Protein AF-E3I8B8-F1 (afdb_monomer)

Sequence (158 aa):
MGKKLNELAGEGSDTHLVQTIRDSASNIWLAGLGAFAKAQEEGGKLFEALVKEGEAVQNRTSKQAQEAISDVKTKATGTWDKLEQVFVDRVARALHSLDVPTKNDIDALSKRVHELTKVAEKLSAKLDEEAESSGKTKTVAEDAEKSATKKASTRAHS

Structure (mmCIF, N/CA/C/O backbone):
data_AF-E3I8B8-F1
#
_entry.id   AF-E3I8B8-F1
#
loop_
_atom_site.group_PDB
_atom_site.id
_atom_site.type_symbol
_atom_site.label_atom_id
_atom_site.label_alt_id
_atom_site.label_comp_id
_atom_site.label_asym_id
_atom_site.label_entity_id
_atom_site.label_seq_id
_atom_site.pdbx_PDB_ins_code
_atom_site.Cartn_x
_atom_site.Cartn_y
_atom_site.Cartn_z
_atom_site.occupancy
_atom_site.B_iso_or_equiv
_atom_site.auth_seq_id
_atom_site.auth_comp_id
_atom_site.auth_asym_id
_atom_site.auth_atom_id
_atom_site.pdbx_PDB_model_num
ATOM 1 N N . MET A 1 1 ? 48.559 -43.685 -50.965 1.00 52.81 1 MET A N 1
ATOM 2 C CA . MET A 1 1 ? 48.850 -42.233 -50.973 1.00 52.81 1 MET A CA 1
ATOM 3 C C . MET A 1 1 ? 47.716 -41.426 -50.317 1.00 52.81 1 MET A C 1
ATOM 5 O O . MET A 1 1 ? 47.179 -40.529 -50.941 1.00 52.81 1 MET A O 1
ATOM 9 N N . GLY A 1 2 ? 47.324 -41.735 -49.070 1.00 56.50 2 GLY A N 1
ATOM 10 C CA . GLY A 1 2 ? 46.169 -41.081 -48.417 1.00 56.50 2 GLY A CA 1
ATOM 11 C C . GLY A 1 2 ? 46.510 -40.079 -47.307 1.00 56.50 2 GLY A C 1
ATOM 12 O O . GLY A 1 2 ? 45.680 -39.254 -46.961 1.00 56.50 2 GLY A O 1
ATOM 13 N N . LYS A 1 3 ? 47.731 -40.117 -46.752 1.00 59.72 3 LYS A N 1
ATOM 14 C CA . LYS A 1 3 ? 48.084 -39.312 -45.566 1.00 59.72 3 LYS A CA 1
ATOM 15 C C . LYS A 1 3 ? 48.426 -37.846 -45.889 1.00 59.72 3 LYS A C 1
ATOM 17 O O . LYS A 1 3 ? 48.055 -36.969 -45.128 1.00 59.72 3 LYS A O 1
ATOM 22 N N . LYS A 1 4 ? 49.012 -37.565 -47.062 1.00 59.19 4 LYS A N 1
ATOM 23 C CA . LYS A 1 4 ? 49.395 -36.199 -47.486 1.00 59.19 4 LYS A CA 1
ATOM 24 C C . LYS A 1 4 ? 48.234 -35.309 -47.952 1.00 59.19 4 LYS A C 1
ATOM 26 O O . LYS A 1 4 ? 48.417 -34.108 -48.086 1.00 59.19 4 LYS A O 1
ATOM 31 N N . LEU A 1 5 ? 47.054 -35.881 -48.203 1.00 60.69 5 LEU A N 1
ATOM 32 C CA . LEU A 1 5 ? 45.858 -35.113 -48.574 1.00 60.69 5 LEU A CA 1
ATOM 33 C C . LEU A 1 5 ? 45.051 -34.664 -47.344 1.00 60.69 5 LEU A C 1
ATOM 35 O O . LEU A 1 5 ? 44.279 -33.721 -47.445 1.00 60.69 5 LEU A O 1
ATOM 39 N N . ASN A 1 6 ? 45.267 -35.297 -46.184 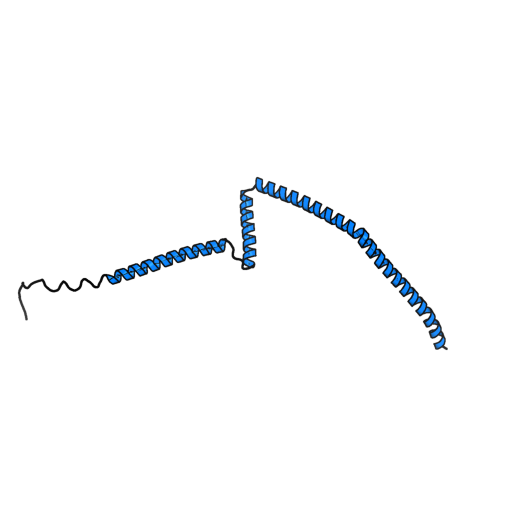1.00 58.81 6 ASN A N 1
ATOM 40 C CA . ASN A 1 6 ? 44.616 -34.921 -44.928 1.00 58.81 6 ASN A CA 1
ATOM 41 C C . ASN A 1 6 ? 45.366 -33.795 -44.185 1.00 58.81 6 ASN A C 1
ATOM 43 O O . ASN A 1 6 ? 44.729 -32.987 -43.524 1.00 58.81 6 ASN A O 1
ATOM 47 N N . GLU A 1 7 ? 46.696 -33.698 -44.325 1.00 58.38 7 GLU A N 1
ATOM 48 C CA . GLU A 1 7 ? 47.500 -32.607 -43.734 1.00 58.38 7 GLU A CA 1
ATOM 49 C C . GLU A 1 7 ? 47.266 -31.248 -44.418 1.00 58.38 7 GLU A C 1
ATOM 51 O O . GLU A 1 7 ? 47.103 -30.246 -43.733 1.00 58.38 7 GLU A O 1
ATOM 56 N N . LEU A 1 8 ? 47.159 -31.192 -45.755 1.00 54.84 8 LEU A N 1
ATOM 57 C CA . LEU A 1 8 ? 46.906 -29.922 -46.461 1.00 54.84 8 LEU A CA 1
ATOM 58 C C . LEU A 1 8 ? 45.460 -29.413 -46.330 1.00 54.84 8 LEU A C 1
ATOM 60 O O . LEU A 1 8 ? 45.217 -28.223 -46.516 1.00 54.84 8 LEU A O 1
ATOM 64 N N . ALA A 1 9 ? 44.501 -30.295 -46.035 1.00 57.97 9 ALA A N 1
ATOM 65 C CA . ALA A 1 9 ? 43.100 -29.915 -45.857 1.00 57.97 9 ALA A CA 1
ATOM 66 C C . ALA A 1 9 ? 42.800 -29.395 -44.437 1.00 57.97 9 ALA A C 1
ATOM 68 O O . ALA A 1 9 ? 41.915 -28.554 -44.285 1.00 57.97 9 ALA A O 1
ATOM 69 N N . GLY A 1 10 ? 43.536 -29.857 -43.417 1.00 55.97 10 GLY A N 1
ATOM 70 C CA . GLY A 1 10 ? 43.347 -29.438 -42.021 1.00 55.97 10 GLY A CA 1
ATOM 71 C C . GLY A 1 10 ? 43.923 -28.053 -41.707 1.00 55.97 10 GLY A C 1
ATOM 72 O O . GLY A 1 10 ? 43.237 -27.204 -41.153 1.00 55.97 10 GLY A O 1
ATOM 73 N N . GLU A 1 11 ? 45.151 -27.757 -42.138 1.00 59.38 11 GLU A N 1
ATOM 74 C CA . GLU A 1 11 ? 45.896 -26.594 -41.618 1.00 59.38 11 GLU A CA 1
ATOM 75 C C . GLU A 1 11 ? 45.363 -25.222 -42.101 1.00 59.38 11 GLU A C 1
ATOM 77 O O . GLU A 1 11 ? 45.380 -24.229 -41.367 1.00 59.38 11 GLU A O 1
ATOM 82 N N . GLY A 1 12 ? 44.821 -25.158 -43.324 1.00 62.03 12 GLY A N 1
ATOM 83 C CA . GLY A 1 12 ? 44.246 -23.930 -43.894 1.00 62.03 12 GLY A CA 1
ATOM 84 C C . GLY A 1 12 ? 42.772 -23.693 -43.548 1.00 62.03 12 GLY A C 1
ATOM 85 O O . GLY A 1 12 ? 42.333 -22.544 -43.470 1.00 62.03 12 GLY A O 1
ATOM 86 N N . SER A 1 13 ? 42.000 -24.760 -43.323 1.00 67.56 13 SER A N 1
ATOM 87 C CA . SER A 1 13 ? 40.562 -24.662 -43.041 1.00 67.56 13 SER A CA 1
ATOM 88 C C . SER A 1 13 ? 40.287 -24.339 -41.573 1.00 67.56 13 SER A C 1
ATOM 90 O O . SER A 1 13 ? 39.441 -23.485 -41.297 1.00 67.56 13 SER A O 1
ATOM 92 N N . ASP A 1 14 ? 41.066 -24.911 -40.649 1.00 75.19 14 ASP A N 1
ATOM 93 C CA . ASP A 1 14 ? 40.971 -24.621 -39.216 1.00 75.19 14 ASP A CA 1
ATOM 94 C C . ASP A 1 14 ? 41.306 -23.153 -38.916 1.00 75.19 14 ASP A C 1
ATOM 96 O O . ASP A 1 14 ? 40.608 -22.495 -38.145 1.00 75.19 14 ASP A O 1
ATOM 100 N N . THR A 1 15 ? 42.310 -22.587 -39.592 1.00 81.44 15 THR A N 1
ATOM 101 C CA . THR A 1 15 ? 42.692 -21.175 -39.419 1.00 81.44 15 THR A CA 1
ATOM 102 C C . THR A 1 15 ? 41.577 -20.220 -39.865 1.00 81.44 15 THR A C 1
ATOM 104 O O . THR A 1 15 ? 41.262 -19.262 -39.156 1.00 81.44 15 THR A O 1
ATOM 107 N N . HIS A 1 16 ? 40.927 -20.500 -40.999 1.00 81.75 16 HIS A N 1
ATOM 108 C CA . HIS A 1 16 ? 39.809 -19.695 -41.504 1.00 81.75 16 HIS A CA 1
ATOM 109 C C . HIS A 1 16 ? 38.545 -19.837 -40.632 1.00 81.75 16 HIS A C 1
ATOM 111 O O . HIS A 1 16 ? 37.828 -18.858 -40.396 1.00 81.75 16 HIS A O 1
ATOM 117 N N . LEU A 1 17 ? 38.283 -21.036 -40.099 1.00 83.62 17 LEU A N 1
ATOM 118 C CA . LEU A 1 17 ? 37.189 -21.270 -39.150 1.00 83.62 17 LEU A CA 1
ATOM 119 C C . LEU A 1 17 ? 37.413 -20.514 -37.838 1.00 83.62 17 LEU A C 1
ATOM 121 O O . LEU A 1 17 ? 36.509 -19.830 -37.357 1.00 83.62 17 LEU A O 1
ATOM 125 N N . VAL A 1 18 ? 38.626 -20.581 -37.287 1.00 89.75 18 VAL A N 1
ATOM 126 C CA . VAL A 1 18 ? 39.001 -19.870 -36.056 1.00 89.75 18 VAL A CA 1
ATOM 127 C C . VAL A 1 18 ? 38.902 -18.353 -36.238 1.00 89.75 18 VAL A C 1
ATOM 129 O O . VAL A 1 18 ? 38.424 -17.666 -35.333 1.00 89.75 18 VAL A O 1
ATOM 132 N N . GLN A 1 19 ? 39.288 -17.821 -37.402 1.00 87.69 19 GLN A N 1
ATOM 133 C CA . GLN A 1 19 ? 39.111 -16.401 -37.728 1.00 87.69 19 GLN A CA 1
ATOM 134 C C . GLN A 1 19 ? 37.629 -16.013 -37.796 1.00 87.69 19 GLN A C 1
ATOM 136 O O . GLN A 1 19 ? 37.218 -15.077 -37.116 1.00 87.69 19 GLN A O 1
ATOM 141 N N . THR A 1 20 ? 36.803 -16.791 -38.497 1.00 90.06 20 THR A N 1
ATOM 142 C CA . THR A 1 20 ? 35.359 -16.517 -38.615 1.00 90.06 20 THR A CA 1
ATOM 143 C C . THR A 1 20 ? 34.651 -16.568 -37.255 1.00 90.06 20 THR A C 1
ATOM 145 O O . THR A 1 20 ? 33.802 -15.727 -36.957 1.00 90.06 20 THR A O 1
ATOM 148 N N . ILE A 1 21 ? 35.013 -17.526 -36.393 1.00 89.88 21 ILE A N 1
ATOM 149 C CA . ILE A 1 21 ? 34.461 -17.632 -35.034 1.00 89.88 21 ILE A CA 1
ATOM 150 C C . ILE A 1 21 ? 34.896 -16.438 -34.180 1.00 89.88 21 ILE A C 1
ATOM 152 O O . ILE A 1 21 ? 34.071 -15.883 -33.455 1.00 89.88 21 ILE A O 1
ATOM 156 N N . ARG A 1 22 ? 36.162 -16.012 -34.268 1.00 90.38 22 ARG A N 1
ATOM 157 C CA . ARG A 1 22 ? 36.659 -14.828 -33.550 1.00 90.38 22 ARG A CA 1
ATOM 158 C C . ARG A 1 22 ? 35.943 -13.557 -34.005 1.00 90.38 22 ARG A C 1
ATOM 160 O O . ARG A 1 22 ? 35.538 -12.769 -33.152 1.00 90.38 22 ARG A O 1
ATOM 167 N N . ASP A 1 23 ? 35.749 -13.384 -35.305 1.00 90.12 23 ASP A N 1
ATOM 168 C CA . ASP A 1 23 ? 35.068 -12.216 -35.865 1.00 90.12 23 ASP A CA 1
ATOM 169 C C . ASP A 1 23 ? 33.584 -12.212 -35.477 1.00 90.12 23 ASP A C 1
ATOM 171 O O . ASP A 1 23 ? 33.050 -11.191 -35.044 1.00 90.12 23 ASP A O 1
ATOM 175 N N . SER A 1 24 ? 32.923 -13.373 -35.510 1.00 89.81 24 SER A N 1
ATOM 176 C CA . SER A 1 24 ? 31.551 -13.519 -35.015 1.00 89.81 24 SER A CA 1
ATOM 177 C C . SER A 1 24 ? 31.449 -13.241 -33.514 1.00 89.81 24 SER A C 1
ATOM 179 O O . SER A 1 24 ? 30.519 -12.563 -33.085 1.00 89.81 24 SER A O 1
ATOM 181 N N . ALA A 1 25 ? 32.386 -13.740 -32.706 1.00 90.75 25 ALA A N 1
ATOM 182 C CA . ALA A 1 25 ? 32.411 -13.494 -31.267 1.00 90.75 25 ALA A CA 1
ATOM 183 C C . ALA A 1 25 ? 32.651 -12.008 -30.955 1.00 90.75 25 ALA A C 1
ATOM 185 O O . ALA A 1 25 ? 32.000 -11.454 -30.071 1.00 90.75 25 ALA A O 1
ATOM 186 N N . SER A 1 26 ? 33.526 -11.346 -31.716 1.00 90.12 26 SER A N 1
ATOM 187 C CA . SER A 1 26 ? 33.765 -9.904 -31.613 1.00 90.12 26 SER A CA 1
ATOM 188 C C . SER A 1 26 ? 32.518 -9.098 -31.986 1.00 90.12 26 SER A C 1
ATOM 190 O O . SER A 1 26 ? 32.134 -8.192 -31.248 1.00 90.12 26 SER A O 1
ATOM 192 N N . ASN A 1 27 ? 31.818 -9.482 -33.055 1.00 92.75 27 ASN A N 1
ATOM 193 C CA . ASN A 1 27 ? 30.564 -8.846 -33.460 1.00 92.75 27 ASN A CA 1
ATOM 194 C C . ASN A 1 27 ? 29.448 -9.045 -32.427 1.00 92.75 27 ASN A C 1
ATOM 196 O O . ASN A 1 27 ? 28.741 -8.091 -32.112 1.00 92.75 27 ASN A O 1
ATOM 200 N N . ILE A 1 28 ? 29.309 -10.246 -31.856 1.00 94.69 28 ILE A N 1
ATOM 201 C CA . ILE A 1 28 ? 28.348 -10.512 -30.772 1.00 94.69 28 ILE A CA 1
ATOM 202 C C . ILE A 1 28 ? 28.678 -9.655 -29.546 1.00 94.69 28 ILE A C 1
ATOM 204 O O . ILE A 1 28 ? 27.777 -9.084 -28.935 1.00 94.69 28 ILE A O 1
ATOM 208 N N . TRP A 1 29 ? 29.959 -9.519 -29.204 1.00 92.31 29 TRP A N 1
ATOM 209 C CA . TRP A 1 29 ? 30.399 -8.699 -28.079 1.00 92.31 29 TRP A CA 1
ATOM 210 C C . TRP A 1 29 ? 30.100 -7.208 -28.288 1.00 92.31 29 TRP A C 1
ATOM 212 O O . TRP A 1 29 ? 29.530 -6.558 -27.411 1.00 92.31 29 TRP A O 1
ATOM 222 N N . LEU A 1 30 ? 30.419 -6.672 -29.468 1.00 95.62 30 LEU A N 1
ATOM 223 C CA . LEU A 1 30 ? 30.127 -5.282 -29.829 1.00 95.62 30 LEU A CA 1
ATOM 224 C C . LEU A 1 30 ? 28.620 -5.015 -29.905 1.00 95.62 30 LEU A C 1
ATOM 226 O O . LEU A 1 30 ? 28.160 -3.980 -29.425 1.00 95.62 30 LEU A O 1
ATOM 230 N N . ALA A 1 31 ? 27.842 -5.956 -30.442 1.00 93.12 31 ALA A N 1
ATOM 231 C CA . ALA A 1 31 ? 26.386 -5.876 -30.449 1.00 93.12 31 ALA A CA 1
ATOM 232 C C . ALA A 1 31 ? 25.808 -5.916 -29.026 1.00 93.12 31 ALA A C 1
ATOM 234 O O . ALA A 1 31 ? 24.894 -5.153 -28.721 1.00 93.12 31 ALA A O 1
ATOM 235 N N . GLY A 1 32 ? 26.367 -6.743 -28.137 1.00 90.12 32 GLY A N 1
ATOM 236 C CA . GLY A 1 32 ? 25.992 -6.790 -26.723 1.00 90.12 32 GLY A CA 1
ATOM 237 C C . GLY A 1 32 ? 26.270 -5.472 -25.994 1.00 90.12 32 GLY A C 1
ATOM 238 O O . GLY A 1 32 ? 25.395 -4.957 -25.299 1.00 90.12 32 GLY A O 1
ATOM 239 N N . LEU A 1 33 ? 27.447 -4.876 -26.209 1.00 92.88 33 LEU A N 1
ATOM 240 C CA . LEU A 1 33 ? 27.799 -3.558 -25.665 1.00 92.88 33 LEU A CA 1
ATOM 241 C C . LEU A 1 33 ? 26.928 -2.436 -26.246 1.00 92.88 33 LEU A C 1
ATOM 243 O O . LEU A 1 33 ? 26.493 -1.556 -25.506 1.00 92.88 33 LEU A O 1
ATOM 247 N N . GLY A 1 34 ? 26.629 -2.481 -27.546 1.00 89.38 34 GLY A N 1
ATOM 248 C CA . GLY A 1 34 ? 25.746 -1.517 -28.204 1.00 89.38 34 GLY A CA 1
ATOM 249 C C . GLY A 1 34 ? 24.299 -1.610 -27.714 1.00 89.38 34 GLY A C 1
ATOM 250 O O . GLY A 1 34 ? 23.672 -0.587 -27.447 1.00 89.38 34 GLY A O 1
ATOM 251 N N . ALA A 1 35 ? 23.778 -2.825 -27.526 1.00 89.00 35 ALA A N 1
ATOM 252 C CA . ALA A 1 35 ? 22.450 -3.051 -26.963 1.00 89.00 35 ALA A CA 1
ATOM 253 C C . ALA A 1 35 ? 22.366 -2.595 -25.499 1.00 89.00 35 ALA A C 1
ATOM 255 O O . ALA A 1 35 ? 21.384 -1.961 -25.120 1.00 89.00 35 ALA A O 1
ATOM 256 N N . PHE A 1 36 ? 23.400 -2.851 -24.690 1.00 82.69 36 PHE A N 1
ATOM 257 C CA . PHE A 1 36 ? 23.470 -2.363 -23.311 1.00 82.69 36 PHE A CA 1
ATOM 258 C C . PHE A 1 36 ? 23.526 -0.830 -23.247 1.00 82.69 36 PHE A C 1
ATOM 260 O O . PHE A 1 36 ? 22.773 -0.224 -22.488 1.00 82.69 36 PHE A O 1
ATOM 267 N N . ALA A 1 37 ? 24.346 -0.191 -24.087 1.00 85.38 37 ALA A N 1
ATOM 268 C CA . ALA A 1 37 ? 24.410 1.267 -24.176 1.00 85.38 37 ALA A CA 1
ATOM 269 C C . ALA A 1 37 ? 23.063 1.875 -24.610 1.00 85.38 37 ALA A C 1
ATOM 271 O O . ALA A 1 37 ? 22.593 2.831 -23.996 1.00 85.38 37 ALA A O 1
ATOM 272 N N . LYS A 1 38 ? 22.390 1.273 -25.600 1.00 81.31 38 LYS A N 1
ATOM 273 C CA . LYS A 1 38 ? 21.065 1.717 -26.058 1.00 81.31 38 LYS A CA 1
ATOM 274 C C . LYS A 1 38 ? 19.983 1.508 -24.996 1.00 81.31 38 LYS A C 1
ATOM 276 O O . LYS A 1 38 ? 19.134 2.373 -24.814 1.00 81.31 38 LYS A O 1
ATOM 281 N N . ALA A 1 39 ? 20.052 0.417 -24.233 1.00 80.25 39 ALA A N 1
ATOM 282 C CA . ALA A 1 39 ? 19.180 0.186 -23.084 1.00 80.25 39 ALA A CA 1
ATOM 283 C C . ALA A 1 39 ? 19.438 1.177 -21.934 1.00 80.25 39 ALA A C 1
ATOM 285 O O . ALA A 1 39 ? 18.489 1.554 -21.256 1.00 80.25 39 ALA A O 1
ATOM 286 N N . GLN A 1 40 ? 20.676 1.639 -21.715 1.00 76.50 40 GLN A N 1
ATOM 287 C CA . GLN A 1 40 ? 20.953 2.714 -20.750 1.00 76.50 40 GLN A CA 1
ATOM 288 C C . GLN A 1 40 ? 20.434 4.076 -21.236 1.00 76.50 40 GLN A C 1
ATOM 290 O O . GLN A 1 40 ? 19.835 4.813 -20.453 1.00 76.50 40 GLN A O 1
ATOM 295 N N . GLU A 1 41 ? 20.626 4.402 -22.515 1.00 78.88 41 GLU A N 1
ATOM 296 C CA . GLU A 1 41 ? 20.193 5.675 -23.105 1.00 78.88 41 GLU A CA 1
ATOM 297 C C . GLU A 1 41 ? 18.662 5.795 -23.189 1.00 78.88 41 GLU A C 1
ATOM 299 O O . GLU A 1 41 ? 18.089 6.849 -22.898 1.00 78.88 41 GLU A O 1
ATOM 304 N N . GLU A 1 42 ? 17.981 4.709 -23.556 1.00 79.69 42 GLU A N 1
ATOM 305 C CA . GLU A 1 42 ? 16.521 4.677 -23.686 1.00 79.69 42 GLU A CA 1
ATOM 306 C C . GLU A 1 42 ? 15.826 4.263 -22.380 1.00 79.69 42 GLU A C 1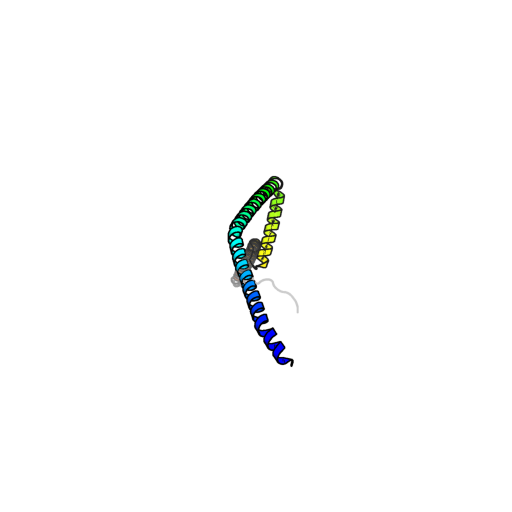
ATOM 308 O O . GLU A 1 42 ? 14.690 4.670 -22.135 1.00 79.69 42 GLU A O 1
ATOM 313 N N . GLY A 1 43 ? 16.507 3.528 -21.497 1.00 76.31 43 GLY A N 1
ATOM 314 C CA . GLY A 1 43 ? 15.944 3.002 -20.251 1.00 76.31 43 GLY A CA 1
ATOM 315 C C . GLY A 1 43 ? 15.580 4.075 -19.230 1.00 76.31 43 GLY A C 1
ATOM 316 O O . GLY A 1 43 ? 14.536 3.959 -18.594 1.00 76.31 43 GLY A O 1
ATOM 317 N N . GLY A 1 44 ? 16.370 5.149 -19.108 1.00 80.62 44 GLY A N 1
ATOM 318 C CA . GLY A 1 44 ? 16.058 6.259 -18.196 1.00 80.62 44 GLY A CA 1
ATOM 319 C C . GLY A 1 44 ? 14.775 6.998 -18.587 1.00 80.62 44 GLY A C 1
ATOM 320 O O . GLY A 1 44 ? 13.890 7.194 -17.760 1.00 80.62 44 GLY A O 1
ATOM 321 N N . LYS A 1 45 ? 14.620 7.317 -19.878 1.00 84.75 45 LYS A N 1
ATOM 322 C CA . LYS A 1 45 ? 13.419 7.989 -20.406 1.00 84.75 45 LYS A CA 1
ATOM 323 C C . LYS A 1 45 ? 12.181 7.099 -20.324 1.00 84.75 45 LYS A C 1
ATOM 325 O O . LYS A 1 45 ? 11.097 7.588 -20.014 1.00 84.75 45 LYS A O 1
ATOM 330 N N . LEU A 1 46 ? 12.330 5.800 -20.591 1.00 82.88 46 LEU A N 1
ATOM 331 C CA . LEU A 1 46 ? 11.232 4.843 -20.470 1.00 82.88 46 LEU A CA 1
ATOM 332 C C . LEU A 1 46 ? 10.818 4.656 -19.007 1.00 82.88 46 LEU A C 1
ATOM 334 O O . LEU A 1 46 ? 9.628 4.616 -18.712 1.00 82.88 46 LEU A O 1
ATOM 338 N N . PHE A 1 47 ? 11.783 4.602 -18.088 1.00 85.31 47 PHE A N 1
ATOM 339 C CA . PHE A 1 47 ? 11.521 4.546 -16.654 1.00 85.31 47 PHE A CA 1
ATOM 340 C C . PHE A 1 47 ? 10.799 5.804 -16.164 1.00 85.31 47 PHE A C 1
ATOM 342 O O . PHE A 1 47 ? 9.755 5.686 -15.533 1.00 85.31 47 PHE A O 1
ATOM 349 N N . GLU A 1 48 ? 11.282 7.001 -16.504 1.00 88.25 48 GLU A N 1
ATOM 350 C CA . GLU A 1 48 ? 10.610 8.261 -16.156 1.00 88.25 48 GLU A CA 1
ATOM 351 C C . GLU A 1 48 ? 9.185 8.333 -16.726 1.00 88.25 48 GLU A C 1
ATOM 353 O O . GLU A 1 48 ? 8.260 8.759 -16.031 1.00 88.25 48 GLU A O 1
ATOM 358 N N . ALA A 1 49 ? 8.977 7.870 -17.963 1.00 91.25 49 ALA A N 1
ATOM 359 C CA . ALA A 1 49 ? 7.649 7.791 -18.566 1.00 91.25 49 ALA A CA 1
ATOM 360 C C . ALA A 1 49 ? 6.728 6.815 -17.814 1.00 91.25 49 ALA A C 1
ATOM 362 O O . ALA A 1 49 ? 5.580 7.155 -17.533 1.00 91.25 49 ALA A O 1
ATOM 363 N N . LEU A 1 50 ? 7.232 5.634 -17.443 1.00 90.00 50 LEU A N 1
ATOM 364 C CA . LEU A 1 50 ? 6.488 4.646 -16.658 1.00 90.00 50 LEU A CA 1
ATOM 365 C C . LEU A 1 50 ? 6.170 5.150 -15.246 1.00 90.00 50 LEU A C 1
ATOM 367 O O . LEU A 1 50 ? 5.067 4.921 -14.757 1.00 90.00 50 LEU A O 1
ATOM 371 N N . VAL A 1 51 ? 7.098 5.861 -14.602 1.00 94.62 51 VAL A N 1
ATOM 372 C CA . VAL A 1 51 ? 6.874 6.480 -13.287 1.00 94.62 51 VAL A CA 1
ATOM 373 C C . VAL A 1 51 ? 5.783 7.540 -13.385 1.00 94.62 51 VAL A C 1
ATOM 375 O O . VAL A 1 51 ? 4.834 7.507 -12.607 1.00 94.62 51 VAL A O 1
ATOM 378 N N . LYS A 1 52 ? 5.852 8.425 -14.383 1.00 95.62 52 LYS A N 1
ATOM 379 C CA . LYS A 1 52 ? 4.838 9.462 -14.601 1.00 95.62 52 LYS A CA 1
ATOM 380 C C . LYS A 1 52 ? 3.456 8.876 -14.907 1.00 95.62 52 LYS A C 1
ATOM 382 O O . LYS A 1 52 ? 2.451 9.392 -14.419 1.00 95.62 52 LYS A O 1
ATOM 387 N N . GLU A 1 53 ? 3.395 7.795 -15.682 1.00 94.94 53 GLU A N 1
ATOM 388 C CA . GLU A 1 53 ? 2.151 7.058 -15.931 1.00 94.94 53 GLU A CA 1
ATOM 389 C C . GLU A 1 53 ? 1.625 6.408 -14.640 1.00 94.94 53 GLU A C 1
ATOM 391 O O . GLU A 1 53 ? 0.441 6.522 -14.326 1.00 94.94 53 GLU A O 1
ATOM 396 N N . GLY A 1 54 ? 2.504 5.805 -13.833 1.00 94.12 54 GLY A N 1
ATOM 397 C CA . GLY A 1 54 ? 2.161 5.244 -12.524 1.00 94.12 54 GLY A CA 1
ATOM 398 C C . GLY A 1 54 ? 1.594 6.291 -11.561 1.00 94.12 54 GLY A C 1
ATOM 399 O O . GLY A 1 54 ? 0.544 6.068 -10.958 1.00 94.12 54 GLY A O 1
ATOM 400 N N . GLU A 1 55 ? 2.223 7.463 -11.475 1.00 94.81 55 GLU A N 1
ATOM 401 C CA . GLU A 1 55 ? 1.728 8.603 -10.696 1.00 94.81 55 GLU A CA 1
ATOM 402 C C . GLU A 1 55 ? 0.368 9.095 -11.209 1.00 94.81 55 GLU A C 1
ATOM 404 O O . GLU A 1 55 ? -0.528 9.394 -10.415 1.00 94.81 55 GLU A O 1
ATOM 409 N N . ALA A 1 56 ? 0.166 9.151 -12.529 1.00 94.56 56 ALA A N 1
A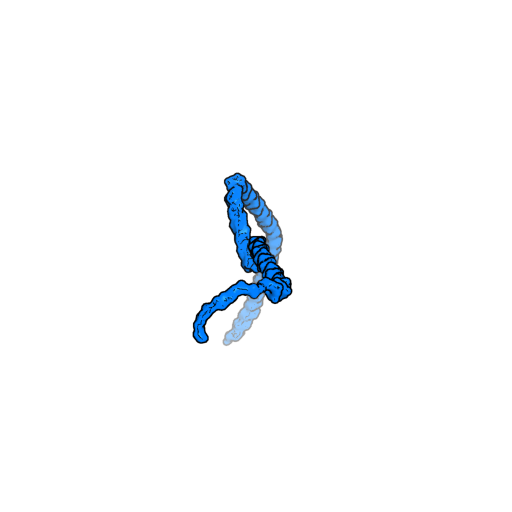TOM 410 C CA . ALA A 1 56 ? -1.115 9.533 -13.122 1.00 94.56 56 ALA A CA 1
ATOM 411 C C . ALA A 1 56 ? -2.226 8.522 -12.788 1.00 94.56 56 ALA A C 1
ATOM 413 O O . ALA A 1 56 ? -3.328 8.922 -12.388 1.00 94.56 56 ALA A O 1
ATOM 414 N N . VAL A 1 57 ? -1.936 7.221 -12.882 1.00 95.19 57 VAL A N 1
ATOM 415 C CA . VAL A 1 57 ? -2.860 6.137 -12.517 1.00 95.19 57 VAL A CA 1
ATOM 416 C C . VAL A 1 57 ? -3.164 6.155 -11.021 1.00 95.19 57 VAL A C 1
ATOM 418 O O . VAL A 1 57 ? -4.336 6.059 -10.641 1.00 95.19 57 VAL A O 1
ATOM 421 N N . GLN A 1 58 ? -2.157 6.335 -10.165 1.00 91.12 58 GLN A N 1
ATOM 422 C CA . GLN A 1 58 ? -2.345 6.447 -8.719 1.00 91.12 58 GLN A CA 1
ATOM 423 C C . GLN A 1 58 ? -3.209 7.661 -8.378 1.00 91.12 58 GLN A C 1
ATOM 425 O O . GLN A 1 58 ? -4.175 7.529 -7.626 1.00 91.12 58 GLN A O 1
ATOM 430 N N . ASN A 1 59 ? -2.919 8.827 -8.956 1.00 94.06 59 ASN A N 1
ATOM 431 C CA . ASN A 1 59 ? -3.689 10.047 -8.722 1.00 94.06 59 ASN A CA 1
ATOM 432 C C . ASN A 1 59 ? -5.142 9.899 -9.183 1.00 94.06 59 ASN A C 1
ATOM 434 O O . ASN A 1 59 ? -6.061 10.305 -8.468 1.00 94.06 59 ASN A O 1
ATOM 438 N N . ARG A 1 60 ? -5.374 9.283 -10.348 1.00 92.00 60 ARG A N 1
ATOM 439 C CA . ARG A 1 60 ? -6.725 9.004 -10.851 1.00 92.00 60 ARG A CA 1
ATOM 440 C C . ARG A 1 60 ? -7.475 8.026 -9.949 1.00 92.00 60 ARG A C 1
ATOM 442 O O . ARG A 1 60 ? -8.619 8.295 -9.594 1.00 92.00 60 ARG A O 1
ATOM 449 N N . THR A 1 61 ? -6.828 6.935 -9.551 1.00 91.19 61 THR A N 1
ATOM 450 C CA . THR A 1 61 ? -7.422 5.915 -8.674 1.00 91.19 61 THR A CA 1
ATOM 451 C C . THR A 1 61 ? -7.721 6.488 -7.294 1.00 91.19 61 THR A C 1
ATOM 453 O O . THR A 1 61 ? -8.796 6.253 -6.755 1.00 91.19 61 THR A O 1
ATOM 456 N N . SER A 1 62 ? -6.817 7.304 -6.748 1.00 90.38 62 SER A N 1
ATOM 457 C CA . SER A 1 62 ? -6.992 7.955 -5.446 1.00 90.38 62 SER A CA 1
ATOM 458 C C . SER A 1 62 ? -8.170 8.921 -5.475 1.00 90.38 62 SER A C 1
ATOM 460 O O . SER A 1 62 ? -9.008 8.867 -4.583 1.00 90.38 62 SER A O 1
ATOM 462 N N . LYS A 1 63 ? -8.302 9.740 -6.528 1.00 91.19 63 LYS A N 1
ATOM 463 C CA . LYS A 1 63 ? -9.468 10.619 -6.711 1.00 91.19 63 LYS A CA 1
ATOM 464 C C . LYS A 1 63 ? -10.774 9.833 -6.809 1.00 91.19 63 LYS A C 1
ATOM 466 O O . LYS A 1 63 ? -11.711 10.148 -6.088 1.00 91.19 63 LYS A O 1
ATOM 471 N N . GLN A 1 64 ? -10.812 8.778 -7.624 1.00 90.19 64 GLN A N 1
ATOM 472 C CA . GLN A 1 64 ? -12.002 7.930 -7.763 1.00 90.19 64 GLN A CA 1
ATOM 473 C C . GLN A 1 64 ? -12.362 7.213 -6.456 1.00 90.19 64 GLN A C 1
ATOM 475 O O . GLN A 1 64 ? -13.533 7.131 -6.100 1.00 90.19 64 GLN A O 1
ATOM 480 N N . ALA A 1 65 ? -11.367 6.724 -5.713 1.00 88.69 65 ALA A N 1
ATOM 481 C CA . ALA A 1 65 ? -11.576 6.127 -4.401 1.00 88.69 65 ALA A CA 1
ATOM 482 C C . ALA A 1 65 ? -12.096 7.163 -3.394 1.00 88.69 65 ALA A C 1
ATOM 484 O O . ALA A 1 65 ? -13.024 6.871 -2.646 1.00 88.69 65 ALA A O 1
ATOM 485 N N . GLN A 1 66 ? -11.543 8.379 -3.394 1.00 85.75 66 GLN A N 1
ATOM 486 C CA . GLN A 1 66 ? -11.984 9.466 -2.520 1.00 85.75 66 GLN A CA 1
ATOM 487 C C . GLN A 1 66 ? -13.432 9.873 -2.820 1.00 85.75 66 GLN A C 1
ATOM 489 O O . GLN A 1 66 ? -14.225 10.013 -1.890 1.00 85.75 66 GLN A O 1
ATOM 494 N N . GLU A 1 67 ? -13.784 10.008 -4.102 1.00 84.75 67 GLU A N 1
ATOM 495 C CA . GLU A 1 67 ? -15.146 10.292 -4.565 1.00 84.75 67 GLU A CA 1
ATOM 496 C C . GLU A 1 67 ? -16.105 9.171 -4.150 1.00 84.75 67 GLU A C 1
ATOM 498 O O . GLU A 1 67 ? -17.098 9.443 -3.477 1.00 84.75 67 GLU A O 1
ATOM 503 N N . ALA A 1 68 ? -15.758 7.907 -4.411 1.00 81.38 68 ALA A N 1
ATOM 504 C CA . ALA A 1 68 ? -16.570 6.756 -4.017 1.00 81.38 68 ALA A CA 1
ATOM 505 C C . ALA A 1 68 ? -16.769 6.664 -2.494 1.00 81.38 68 ALA A C 1
ATOM 507 O O . ALA A 1 68 ? -17.882 6.423 -2.025 1.00 81.38 68 ALA A O 1
ATOM 508 N N . ILE A 1 69 ? -15.717 6.896 -1.702 1.00 81.94 69 ILE A N 1
ATOM 509 C CA . ILE A 1 69 ? -15.810 6.926 -0.236 1.00 81.94 69 ILE A CA 1
ATOM 510 C C . ILE A 1 69 ? -16.690 8.095 0.211 1.00 81.94 69 ILE A C 1
ATOM 512 O O . ILE A 1 69 ? -17.505 7.925 1.114 1.00 81.94 69 ILE A O 1
ATOM 516 N N . SER A 1 70 ? -16.569 9.269 -0.413 1.00 78.81 70 SER A N 1
ATOM 517 C CA . SER A 1 70 ? -17.394 10.432 -0.074 1.00 78.81 70 SER A CA 1
ATOM 518 C C . SER A 1 70 ? -18.875 10.230 -0.425 1.00 78.81 70 SER A C 1
ATOM 520 O O . SER A 1 70 ? -19.746 10.551 0.386 1.00 78.81 70 SER A O 1
ATOM 522 N N . ASP A 1 71 ? -19.174 9.598 -1.559 1.00 76.00 71 ASP A N 1
ATOM 523 C CA . ASP A 1 71 ? -20.533 9.268 -1.992 1.00 76.00 71 ASP A CA 1
ATOM 524 C C . ASP A 1 71 ? -21.177 8.208 -1.094 1.00 76.00 71 ASP A C 1
ATOM 526 O O . ASP A 1 71 ? -22.348 8.318 -0.724 1.00 76.00 71 ASP A O 1
ATOM 530 N N . VAL A 1 72 ? -20.415 7.192 -0.685 1.00 73.31 72 VAL A N 1
ATOM 531 C CA . VAL A 1 72 ? -20.891 6.162 0.250 1.00 73.31 72 VAL A CA 1
ATOM 532 C C . VAL A 1 72 ? -21.054 6.738 1.658 1.00 73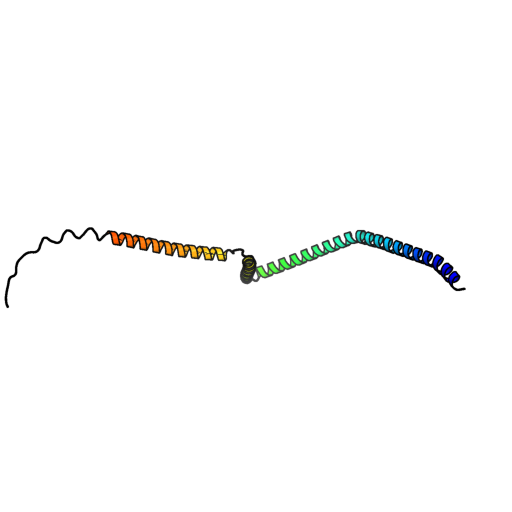.31 72 VAL A C 1
ATOM 534 O O . VAL A 1 72 ? -22.052 6.460 2.322 1.00 73.31 72 VAL A O 1
ATOM 537 N N . LYS A 1 73 ? -20.131 7.594 2.105 1.00 72.56 73 LYS A N 1
ATOM 538 C CA . LYS A 1 73 ? -20.198 8.253 3.417 1.00 72.56 73 LYS A CA 1
ATOM 539 C C . LYS A 1 73 ? -21.395 9.196 3.532 1.00 72.56 73 LYS A C 1
ATOM 541 O O . LYS A 1 73 ? -22.001 9.271 4.595 1.00 72.56 73 LYS A O 1
ATOM 546 N N . THR A 1 74 ? -21.752 9.897 2.456 1.00 71.38 74 THR A N 1
ATOM 547 C CA . THR A 1 74 ? -22.911 10.806 2.439 1.00 71.38 74 THR A CA 1
ATOM 548 C C . THR A 1 74 ? -24.240 10.068 2.289 1.00 7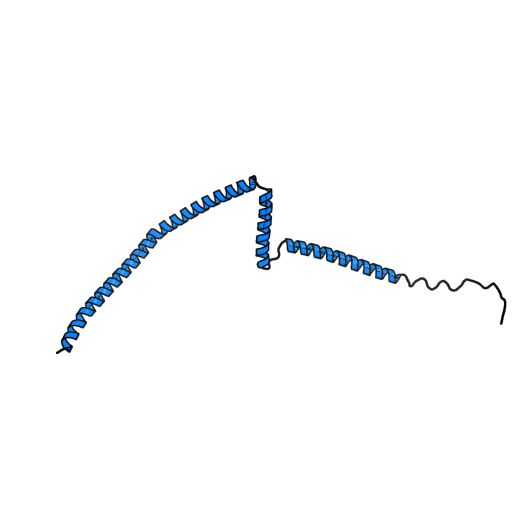1.38 74 THR A C 1
ATOM 550 O O . THR A 1 74 ? -25.236 10.501 2.866 1.00 71.38 74 THR A O 1
ATOM 553 N N . LYS A 1 75 ? -24.275 8.943 1.561 1.00 68.25 75 LYS A N 1
ATOM 554 C CA . LYS A 1 75 ? -25.512 8.176 1.323 1.00 68.25 75 LYS A CA 1
ATOM 555 C C . LYS A 1 75 ? -25.785 7.075 2.349 1.00 68.25 75 LYS A C 1
ATOM 557 O O . LYS A 1 75 ? -26.916 6.603 2.421 1.00 68.25 75 LYS A O 1
ATOM 562 N N . ALA A 1 76 ? -24.790 6.638 3.122 1.00 66.56 76 ALA A N 1
ATOM 563 C CA . ALA A 1 76 ? -24.910 5.411 3.905 1.00 66.56 76 ALA A CA 1
ATOM 564 C C . ALA A 1 76 ? -24.128 5.420 5.231 1.00 66.56 76 ALA A C 1
ATOM 566 O O . ALA A 1 76 ? -23.499 4.416 5.568 1.00 66.56 76 ALA A O 1
ATOM 567 N N . THR A 1 77 ? -24.208 6.495 6.023 1.00 68.00 77 THR A N 1
ATOM 568 C CA . THR A 1 77 ? -23.546 6.608 7.342 1.00 68.00 77 THR A CA 1
ATOM 569 C C . THR A 1 77 ? -23.749 5.359 8.218 1.00 68.00 77 THR A C 1
ATOM 571 O O . THR A 1 77 ? -22.787 4.810 8.735 1.00 68.00 77 THR A O 1
ATOM 574 N N . GLY A 1 78 ? -24.966 4.800 8.271 1.00 74.00 78 GLY A N 1
ATOM 575 C CA . GLY A 1 78 ? -25.245 3.578 9.047 1.00 74.00 78 GLY A CA 1
ATOM 576 C C . GLY A 1 78 ? -24.779 2.250 8.420 1.00 74.00 78 GLY A C 1
ATOM 577 O O . GLY A 1 78 ? -24.752 1.227 9.102 1.00 74.00 78 GLY A O 1
ATOM 578 N N . THR A 1 79 ? -24.434 2.220 7.128 1.00 80.81 79 THR A N 1
ATOM 579 C CA . THR A 1 79 ? -23.792 1.045 6.495 1.00 80.81 79 THR A CA 1
ATOM 580 C C . THR A 1 79 ? -22.276 1.119 6.650 1.00 80.81 79 THR A C 1
ATOM 582 O O . THR A 1 79 ? -21.628 0.084 6.792 1.00 80.81 79 THR A O 1
ATOM 585 N N . TRP A 1 80 ? -21.724 2.336 6.688 1.00 83.38 80 TRP A N 1
ATOM 586 C CA . TRP A 1 80 ? -20.311 2.576 6.957 1.00 83.38 80 TRP A CA 1
ATOM 587 C C . TRP A 1 80 ? -19.901 2.088 8.349 1.00 83.38 80 TRP A C 1
ATOM 589 O O . TRP A 1 80 ? -18.939 1.335 8.445 1.00 83.38 80 TRP A O 1
ATOM 599 N N . ASP A 1 81 ? -20.689 2.379 9.389 1.00 83.25 81 ASP A N 1
ATOM 600 C CA . ASP A 1 81 ? -20.411 1.896 10.754 1.00 83.25 81 ASP A CA 1
ATOM 601 C C . ASP A 1 81 ? -20.364 0.354 10.837 1.00 83.25 81 ASP A C 1
ATOM 603 O O . ASP A 1 81 ? -19.545 -0.227 11.548 1.00 83.25 81 ASP A O 1
ATOM 607 N N . LYS A 1 82 ? -21.200 -0.349 10.057 1.00 85.38 82 LYS A N 1
ATOM 608 C CA . LYS A 1 82 ? -21.167 -1.824 9.977 1.00 85.38 82 LYS A CA 1
ATOM 609 C C . LYS A 1 82 ? -19.926 -2.334 9.248 1.00 85.38 82 LYS A C 1
ATOM 611 O O . LYS A 1 82 ? -19.377 -3.363 9.630 1.00 85.38 82 LYS A O 1
ATOM 616 N N . LEU A 1 83 ? -19.485 -1.642 8.196 1.00 86.00 83 LEU A N 1
ATOM 617 C CA . LEU A 1 83 ? -18.238 -1.974 7.501 1.00 86.00 83 LEU A CA 1
ATOM 618 C C . LEU A 1 83 ? -17.020 -1.699 8.382 1.00 86.00 83 LEU A C 1
ATOM 620 O O . LEU A 1 83 ? -16.085 -2.495 8.367 1.00 86.00 83 LEU A O 1
ATOM 624 N N . GLU A 1 84 ? -17.053 -0.634 9.182 1.00 85.81 84 GLU A N 1
ATOM 625 C CA . GLU A 1 84 ? -16.049 -0.365 10.208 1.00 85.81 84 GLU A CA 1
ATOM 626 C C . GLU A 1 84 ? -16.004 -1.511 11.219 1.00 85.81 84 GLU A C 1
ATOM 628 O O . GLU A 1 84 ? -14.931 -2.057 11.464 1.00 85.81 84 GLU A O 1
ATOM 633 N N . GLN A 1 85 ? -17.157 -1.972 11.710 1.00 89.31 85 GLN A N 1
ATOM 634 C CA . GLN A 1 85 ? -17.221 -3.126 12.607 1.00 89.31 85 GLN A CA 1
ATOM 635 C C . GLN A 1 85 ? -16.632 -4.397 11.966 1.00 89.31 85 GLN A C 1
ATOM 637 O O . GLN A 1 85 ? -15.807 -5.068 12.580 1.00 89.31 85 GLN A O 1
ATOM 642 N N . VAL A 1 86 ? -16.970 -4.702 10.706 1.00 89.94 86 VAL A N 1
ATOM 643 C CA . VAL A 1 86 ? -16.425 -5.872 9.985 1.00 89.94 86 VAL A CA 1
ATOM 644 C C . VAL A 1 86 ? -14.922 -5.736 9.717 1.00 89.94 86 VAL A C 1
ATOM 646 O O . VAL A 1 86 ? -14.189 -6.729 9.774 1.00 89.94 86 VAL A O 1
ATOM 649 N N . PHE A 1 87 ? -14.442 -4.526 9.431 1.00 90.44 87 PHE A N 1
ATOM 650 C CA . PHE A 1 87 ? -13.020 -4.249 9.250 1.00 90.44 87 PHE A CA 1
ATOM 651 C C . PHE A 1 87 ? -12.259 -4.434 10.562 1.00 90.44 87 PHE A C 1
ATOM 653 O O . PHE A 1 87 ? -11.264 -5.159 10.586 1.00 90.44 87 PHE A O 1
ATOM 660 N N . VAL A 1 88 ? -12.755 -3.848 11.653 1.00 90.56 88 VAL A N 1
ATOM 661 C CA . VAL A 1 88 ? -12.193 -4.014 12.998 1.00 90.56 88 VAL A CA 1
ATOM 662 C C . VAL A 1 88 ? -12.188 -5.489 13.387 1.00 90.56 88 VAL A C 1
ATOM 664 O O . VAL A 1 88 ? -11.155 -5.975 13.833 1.00 90.56 88 VAL A O 1
ATOM 667 N N . ASP A 1 89 ? -13.258 -6.239 13.119 1.00 91.38 89 ASP A N 1
ATOM 668 C CA . ASP A 1 89 ? -13.303 -7.686 13.353 1.00 91.38 89 ASP A CA 1
ATOM 669 C C . ASP A 1 89 ? -12.271 -8.446 12.509 1.00 91.38 89 ASP A C 1
ATOM 671 O O . ASP A 1 89 ? -11.687 -9.437 12.956 1.00 91.38 89 ASP A O 1
ATOM 675 N N . ARG A 1 90 ? -12.028 -8.027 11.261 1.00 91.81 90 ARG A N 1
ATOM 676 C CA . ARG A 1 90 ? -11.027 -8.668 10.399 1.00 91.81 90 ARG A CA 1
ATOM 677 C C . ARG A 1 90 ? -9.606 -8.369 10.866 1.00 91.81 90 ARG A C 1
ATOM 679 O O . ARG A 1 90 ? -8.791 -9.291 10.899 1.00 91.81 90 ARG A O 1
ATOM 686 N N . VAL A 1 91 ? -9.329 -7.128 11.253 1.00 92.75 91 VAL A N 1
ATOM 687 C CA . VAL A 1 91 ? -8.047 -6.719 11.838 1.00 92.75 91 VAL A CA 1
ATOM 688 C C . VAL A 1 91 ? -7.832 -7.418 13.179 1.00 92.75 91 VAL A C 1
ATOM 690 O O . VAL A 1 91 ? -6.766 -7.982 13.399 1.00 92.75 91 VAL A O 1
ATOM 693 N N . ALA A 1 92 ? -8.854 -7.488 14.032 1.00 90.69 92 ALA A N 1
ATOM 694 C CA . ALA A 1 92 ? -8.810 -8.210 15.300 1.00 90.69 92 ALA A CA 1
ATOM 695 C C . ALA A 1 92 ? -8.501 -9.700 15.095 1.00 90.69 92 ALA A C 1
ATOM 697 O O . ALA A 1 92 ? -7.641 -10.237 15.785 1.00 90.69 92 ALA A O 1
ATOM 698 N N . ARG A 1 93 ? -9.111 -10.364 14.100 1.00 87.25 93 ARG A N 1
ATOM 699 C CA . ARG A 1 93 ? -8.770 -11.760 13.755 1.00 87.25 93 ARG A CA 1
ATOM 700 C C . ARG A 1 93 ? -7.323 -11.920 13.284 1.00 87.25 93 ARG A C 1
ATOM 702 O O . ARG A 1 93 ? -6.698 -12.923 13.613 1.00 87.25 93 ARG A O 1
ATOM 709 N N . ALA A 1 94 ? -6.797 -10.964 12.518 1.00 92.81 94 ALA A N 1
ATOM 710 C CA . ALA A 1 94 ? -5.403 -10.995 12.078 1.00 92.81 94 ALA A CA 1
ATOM 711 C C . ALA A 1 94 ? -4.433 -10.803 13.255 1.00 92.81 94 ALA A C 1
ATOM 713 O O . ALA A 1 94 ? -3.453 -11.532 13.353 1.00 92.81 94 ALA A O 1
ATOM 714 N N . LEU A 1 95 ? -4.738 -9.882 14.174 1.00 90.31 95 LEU A N 1
ATOM 715 C CA . LEU A 1 95 ? -3.959 -9.657 15.396 1.00 90.31 95 LEU A CA 1
ATOM 716 C C . LEU A 1 95 ? -4.007 -10.861 16.340 1.00 90.31 95 LEU A C 1
ATOM 718 O O . LEU A 1 95 ? -2.971 -11.283 16.843 1.00 90.31 95 LEU A O 1
ATOM 722 N N . HIS A 1 96 ? -5.180 -11.470 16.510 1.00 86.00 96 HIS A N 1
ATOM 723 C CA . HIS A 1 96 ? -5.337 -12.693 17.293 1.00 86.00 96 HIS A CA 1
ATOM 724 C C . HIS A 1 96 ? -4.551 -13.864 16.686 1.00 86.00 96 HIS A C 1
ATOM 726 O O . HIS A 1 96 ? -3.968 -14.659 17.411 1.00 86.00 96 HIS A O 1
ATOM 732 N N . SER A 1 97 ? -4.468 -13.953 15.353 1.00 89.25 97 SER A N 1
ATOM 733 C CA . SER A 1 97 ? -3.610 -14.938 14.675 1.00 89.25 97 SER A CA 1
ATOM 734 C C . SER A 1 97 ? -2.109 -14.704 14.893 1.00 89.25 97 SER A C 1
ATOM 736 O O . SER A 1 97 ? -1.319 -15.584 14.561 1.00 89.25 97 SER A O 1
ATOM 738 N N . LEU A 1 98 ? -1.719 -13.529 15.391 1.00 89.56 98 LEU A N 1
ATOM 739 C CA . LEU A 1 98 ? -0.346 -13.158 15.735 1.00 89.56 98 LEU A CA 1
ATOM 740 C C . LEU A 1 98 ? -0.118 -13.144 17.259 1.00 89.56 98 LEU A C 1
ATOM 742 O O . LEU A 1 98 ? 0.869 -12.569 17.710 1.00 89.56 98 LEU A O 1
ATOM 746 N N . ASP A 1 99 ? -1.034 -13.729 18.043 1.00 84.44 99 ASP A N 1
ATOM 747 C CA . ASP A 1 99 ? -1.015 -13.743 19.515 1.00 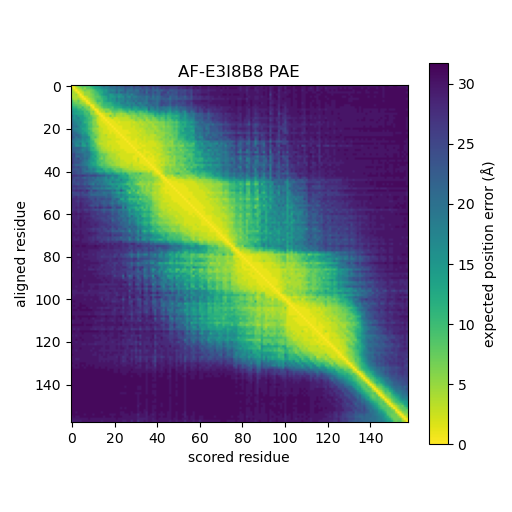84.44 99 ASP A CA 1
ATOM 748 C C . ASP A 1 99 ? -0.975 -12.342 20.160 1.00 84.44 99 ASP A C 1
ATOM 750 O O . ASP A 1 99 ? -0.498 -12.161 21.282 1.00 84.44 99 ASP A O 1
ATOM 754 N N . VAL A 1 100 ? -1.499 -11.323 19.470 1.00 89.00 100 VAL A N 1
ATOM 755 C CA . VAL A 1 100 ? -1.576 -9.952 19.989 1.00 89.00 100 VAL A CA 1
ATOM 756 C C . VAL A 1 100 ? -2.947 -9.722 20.644 1.00 89.00 100 VAL A C 1
ATOM 758 O O . VAL A 1 100 ? -3.959 -9.749 19.935 1.00 89.00 100 VAL A O 1
ATOM 761 N N . PRO A 1 101 ? -3.019 -9.454 21.967 1.00 82.75 101 PRO A N 1
ATOM 762 C CA . PRO A 1 101 ? -4.285 -9.196 22.657 1.00 82.75 101 PRO A CA 1
ATOM 763 C C . PRO A 1 101 ? -5.003 -7.947 22.131 1.00 82.75 101 PRO A C 1
ATOM 765 O O . PRO A 1 101 ? -4.378 -6.908 21.895 1.00 82.75 101 PRO A O 1
ATOM 768 N N . THR A 1 102 ? -6.329 -8.021 21.991 1.00 87.12 102 THR A N 1
ATOM 769 C CA . THR A 1 102 ? -7.159 -6.908 21.503 1.00 87.12 102 THR A CA 1
ATOM 770 C C . THR A 1 102 ? -7.851 -6.161 22.649 1.00 87.12 102 THR A C 1
ATOM 772 O O . THR A 1 102 ? -7.958 -6.662 23.765 1.00 87.12 102 THR A O 1
ATOM 775 N N . LYS A 1 103 ? -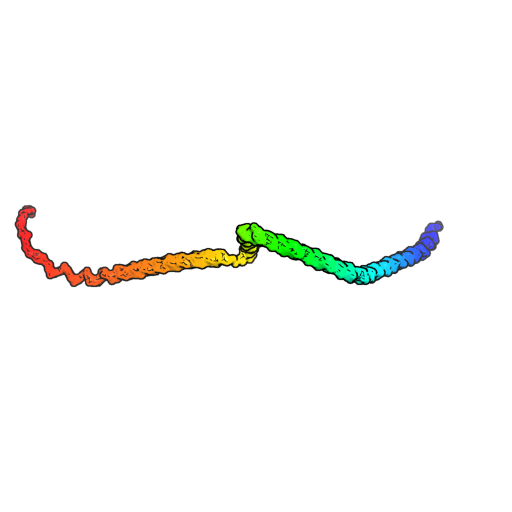8.373 -4.951 22.390 1.00 85.12 103 LYS A N 1
ATOM 776 C CA . LYS A 1 103 ? -9.111 -4.155 23.397 1.00 85.12 103 LYS A CA 1
ATOM 777 C C . LYS A 1 103 ? -10.284 -4.911 24.027 1.00 85.12 103 LYS A C 1
ATOM 779 O O . LYS A 1 103 ? -10.461 -4.848 25.237 1.00 85.12 103 LYS A O 1
ATOM 784 N N . ASN A 1 104 ? -11.033 -5.666 23.224 1.00 84.75 104 ASN A N 1
ATOM 785 C CA . ASN A 1 104 ? -12.173 -6.444 23.709 1.00 84.75 104 ASN A CA 1
ATOM 786 C C . ASN A 1 104 ? -11.744 -7.515 24.722 1.00 84.75 104 ASN A C 1
ATOM 788 O O . ASN A 1 104 ? -12.459 -7.768 25.692 1.00 84.75 104 ASN A O 1
ATOM 792 N N . ASP A 1 105 ? -10.566 -8.112 24.524 1.00 85.25 105 ASP A N 1
ATOM 793 C CA . ASP A 1 105 ? -10.013 -9.117 25.433 1.00 85.25 105 ASP A CA 1
ATOM 794 C C . ASP A 1 105 ? -9.617 -8.485 26.771 1.00 85.25 105 ASP A C 1
ATOM 796 O O . ASP A 1 105 ? -9.892 -9.044 27.835 1.00 85.25 105 ASP A O 1
ATOM 800 N N . ILE A 1 106 ? -9.037 -7.281 26.725 1.00 88.88 106 ILE A N 1
ATOM 801 C CA . ILE A 1 106 ? -8.688 -6.499 27.917 1.00 88.88 106 ILE A CA 1
ATOM 802 C C . ILE A 1 106 ? -9.945 -6.103 28.701 1.00 88.88 106 ILE A C 1
ATOM 804 O O . ILE A 1 106 ? -9.985 -6.269 29.922 1.00 88.88 106 ILE A O 1
ATOM 808 N N . ASP A 1 107 ? -10.996 -5.651 28.018 1.00 88.81 107 ASP A N 1
ATOM 809 C CA . ASP A 1 107 ? -12.258 -5.271 28.660 1.00 88.81 107 ASP A CA 1
ATOM 810 C C . ASP A 1 107 ? -12.969 -6.481 29.285 1.00 88.81 107 ASP A C 1
ATOM 812 O O . ASP A 1 107 ? -13.495 -6.405 30.402 1.00 88.81 107 ASP A O 1
ATOM 816 N N . ALA A 1 108 ? -12.971 -7.625 28.591 1.00 91.56 108 ALA A N 1
ATOM 817 C CA . ALA A 1 108 ? -13.520 -8.873 29.113 1.00 91.56 108 ALA A CA 1
ATOM 818 C C . ALA A 1 108 ? -12.752 -9.354 30.353 1.00 91.56 108 ALA A C 1
ATOM 820 O O . ALA A 1 108 ? -13.366 -9.782 31.336 1.00 91.56 108 ALA A O 1
ATOM 821 N N . LEU A 1 109 ? -11.420 -9.251 30.334 1.00 92.38 109 LEU A N 1
ATOM 822 C CA . LEU A 1 109 ? -10.581 -9.591 31.478 1.00 92.38 109 LEU A CA 1
ATOM 823 C C . LEU A 1 109 ? -10.835 -8.645 32.659 1.00 92.38 109 LEU A C 1
ATOM 825 O O . LEU A 1 109 ? -11.022 -9.118 33.778 1.00 92.38 109 LEU A O 1
ATOM 829 N N . SER A 1 110 ? -10.915 -7.335 32.417 1.00 92.12 110 SER A N 1
ATOM 830 C CA . SER A 1 110 ? -11.199 -6.332 33.451 1.00 92.12 110 SER A CA 1
ATOM 831 C C . SER A 1 110 ? -12.529 -6.604 34.165 1.00 92.12 110 SER A C 1
ATOM 833 O O . SER A 1 110 ? -12.580 -6.614 35.397 1.00 92.12 110 SER A O 1
ATOM 835 N N . LYS A 1 111 ? -13.593 -6.925 33.417 1.00 94.69 111 LYS A N 1
ATOM 836 C CA . LYS A 1 111 ? -14.894 -7.300 34.001 1.00 94.69 111 LYS A CA 1
ATOM 837 C C . LYS A 1 111 ? -14.800 -8.540 34.883 1.00 94.69 111 LYS A C 1
ATOM 839 O O . LYS A 1 111 ? -15.297 -8.518 36.007 1.00 94.69 111 LYS A O 1
ATOM 844 N N 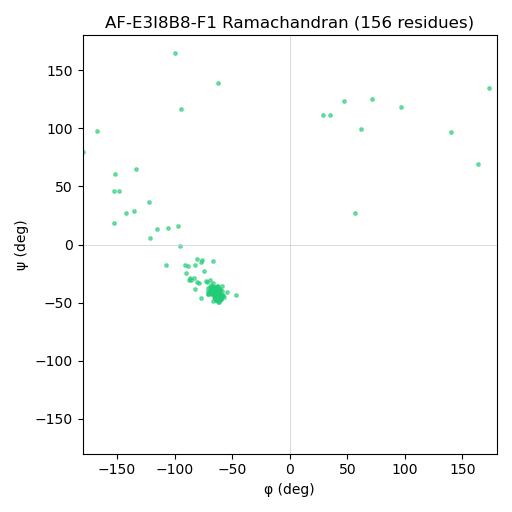. ARG A 1 112 ? -14.127 -9.593 34.403 1.00 92.69 112 ARG A N 1
ATOM 845 C CA . ARG A 1 112 ? -13.914 -10.820 35.188 1.00 92.69 112 ARG A CA 1
ATOM 846 C C . ARG A 1 112 ? -13.158 -10.524 36.477 1.00 92.69 112 ARG A C 1
ATOM 848 O O . ARG A 1 112 ? -13.566 -10.994 37.531 1.00 92.69 112 ARG A O 1
ATOM 855 N N . VAL A 1 113 ? -12.105 -9.710 36.416 1.00 95.81 113 VAL A N 1
ATOM 856 C CA . VAL A 1 113 ? -11.355 -9.298 37.610 1.00 95.81 113 VAL A CA 1
ATOM 857 C C . VAL A 1 113 ? -12.269 -8.573 38.597 1.00 95.81 113 VAL A C 1
ATOM 859 O O . VAL A 1 113 ? -12.297 -8.954 39.760 1.00 95.81 113 VAL A O 1
ATOM 862 N N . HIS A 1 114 ? -13.086 -7.616 38.149 1.00 93.88 114 HIS A N 1
ATOM 863 C CA . HIS A 1 114 ? -14.033 -6.922 39.029 1.00 93.88 114 HIS A CA 1
ATOM 864 C C . HIS A 1 114 ? -15.069 -7.851 39.677 1.00 93.88 114 HIS A C 1
ATOM 866 O O . HIS A 1 114 ? -15.413 -7.670 40.846 1.00 93.88 114 HIS A O 1
ATOM 872 N N . GLU A 1 115 ? -15.587 -8.837 38.945 1.00 92.88 115 GLU A N 1
ATOM 873 C CA . GLU A 1 115 ? -16.507 -9.836 39.498 1.00 92.88 115 GLU A CA 1
ATOM 874 C C . GLU A 1 115 ? -15.819 -10.721 40.536 1.00 92.88 115 GLU A C 1
ATOM 876 O O . GLU A 1 115 ? -16.361 -10.921 41.625 1.00 92.88 115 GLU A O 1
ATOM 881 N N . LEU A 1 116 ? -14.606 -11.193 40.237 1.00 92.75 116 LEU A N 1
ATOM 882 C CA . LEU A 1 116 ? -13.810 -11.981 41.172 1.00 92.75 116 LEU A CA 1
ATOM 883 C C . LEU A 1 116 ? -13.466 -11.174 42.428 1.00 92.75 116 LEU A C 1
ATOM 885 O O . LEU A 1 116 ? -13.591 -11.711 43.525 1.00 92.75 116 LEU A O 1
ATOM 889 N N . THR A 1 117 ? -13.115 -9.892 42.298 1.00 91.81 117 THR A N 1
ATOM 890 C CA . THR A 1 117 ? -12.877 -9.001 43.443 1.00 91.81 117 THR A CA 1
ATOM 891 C C . THR A 1 117 ? -14.122 -8.887 44.317 1.00 91.81 117 THR A C 1
ATOM 893 O O . THR A 1 117 ? -14.027 -9.077 45.523 1.00 91.81 117 THR A O 1
ATOM 896 N N . LYS A 1 118 ? -15.310 -8.695 43.731 1.00 93.31 118 LYS A N 1
ATOM 897 C CA . LYS A 1 118 ? -16.566 -8.647 44.503 1.00 93.31 118 LYS A CA 1
ATOM 898 C C . LYS A 1 118 ? -16.876 -9.961 45.215 1.00 93.31 118 LYS A C 1
ATOM 900 O O . LYS A 1 118 ? -17.422 -9.951 46.316 1.00 93.31 118 LYS A O 1
ATOM 905 N N . VAL A 1 119 ? -16.603 -11.099 44.578 1.00 92.06 119 VAL A N 1
ATOM 906 C CA . VAL A 1 119 ? -16.799 -12.415 45.204 1.00 92.06 119 VAL A CA 1
ATOM 907 C C . VAL A 1 119 ? -15.795 -12.618 46.338 1.00 92.06 119 VAL A C 1
ATOM 909 O O . VAL A 1 119 ? -16.189 -13.087 47.403 1.00 92.06 119 VAL A O 1
ATOM 912 N N . ALA A 1 120 ? -14.540 -12.211 46.144 1.00 91.25 120 ALA A N 1
ATOM 913 C CA . ALA A 1 120 ? -13.506 -12.260 47.170 1.00 91.25 120 ALA A CA 1
ATOM 914 C C . ALA A 1 120 ? -13.856 -11.375 48.377 1.00 91.25 120 ALA A C 1
ATOM 916 O O . ALA A 1 120 ? -13.791 -11.861 49.499 1.00 91.25 120 ALA A O 1
ATOM 917 N N . GLU A 1 121 ? -14.315 -10.139 48.156 1.00 90.00 121 GLU A N 1
ATOM 918 C CA . GLU A 1 121 ? -14.770 -9.224 49.216 1.00 90.00 121 GLU A CA 1
ATOM 919 C C . GLU A 1 121 ? -15.976 -9.777 49.988 1.00 90.00 121 GLU A C 1
ATOM 921 O O . GLU A 1 121 ? -16.053 -9.672 51.209 1.00 90.00 121 GLU A O 1
ATOM 926 N N . LYS A 1 122 ? -16.933 -10.404 49.293 1.00 89.00 122 LYS A N 1
ATOM 927 C CA . LYS A 1 122 ? -18.080 -11.049 49.952 1.00 89.00 122 LYS A CA 1
ATOM 928 C C . LYS A 1 122 ? -17.665 -12.260 50.780 1.00 89.00 122 LYS A C 1
ATOM 930 O O . LYS A 1 122 ? -18.231 -12.487 51.844 1.00 89.00 122 LYS A O 1
ATOM 935 N N . LEU A 1 123 ? -16.718 -13.054 50.282 1.00 85.25 123 LEU A N 1
ATOM 936 C CA . LEU A 1 123 ? -16.184 -14.200 51.012 1.00 85.25 123 LEU A CA 1
ATOM 937 C C . LEU A 1 123 ? -15.374 -13.745 52.227 1.00 85.25 123 LEU A C 1
ATOM 939 O O . LEU A 1 123 ? -15.562 -14.320 53.292 1.00 85.25 123 LEU A O 1
ATOM 943 N N . SER A 1 124 ? -14.542 -12.705 52.101 1.00 83.94 124 SER A N 1
ATOM 944 C CA . SER A 1 124 ? -13.797 -12.155 53.238 1.00 83.94 124 SER A CA 1
ATOM 945 C C . SER A 1 124 ? -14.739 -11.583 54.296 1.00 83.94 124 SER A C 1
ATOM 947 O O . SER A 1 124 ? -14.649 -11.986 55.446 1.00 83.94 124 SER A O 1
ATOM 949 N N . ALA A 1 125 ? -15.728 -10.772 53.904 1.00 85.69 125 ALA A N 1
ATOM 950 C CA . ALA A 1 125 ? -16.707 -10.223 54.844 1.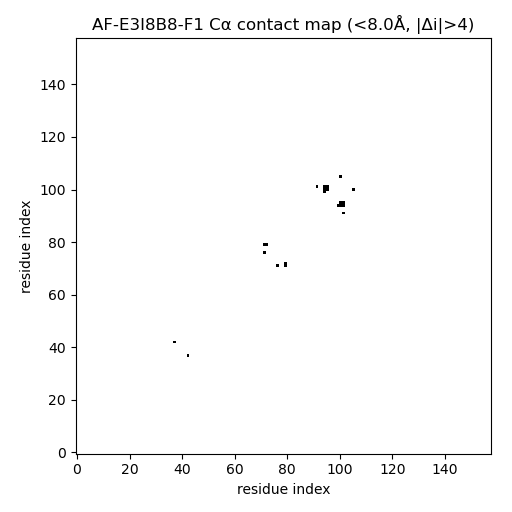00 85.69 125 ALA A CA 1
ATOM 951 C C . ALA A 1 125 ? -17.511 -11.319 55.563 1.00 85.69 125 ALA A C 1
ATOM 953 O O . ALA A 1 125 ? -17.775 -11.219 56.757 1.00 85.69 125 ALA A O 1
ATOM 954 N N . LYS A 1 126 ? -17.870 -12.399 54.857 1.00 86.19 126 LYS A N 1
ATOM 955 C CA . LYS A 1 126 ? -18.567 -13.536 55.468 1.00 86.19 126 LYS A CA 1
ATOM 956 C C . LYS A 1 126 ? -17.684 -14.287 56.472 1.00 86.19 126 LYS A C 1
ATOM 958 O O . LYS A 1 126 ? -18.187 -14.712 57.505 1.00 86.19 126 LYS A O 1
ATOM 963 N N . LEU A 1 127 ? -16.393 -14.446 56.176 1.00 78.25 127 LEU A N 1
ATOM 964 C CA . LEU A 1 127 ? -15.428 -15.057 57.096 1.00 78.25 127 LEU A CA 1
ATOM 965 C C . LEU A 1 127 ? -15.196 -14.181 58.339 1.00 78.25 127 LEU A C 1
ATOM 967 O O . LEU A 1 127 ? -15.071 -14.719 59.438 1.00 78.25 127 LEU A O 1
ATOM 971 N N . ASP A 1 128 ? -15.200 -12.856 58.178 1.00 77.81 128 ASP A N 1
ATOM 972 C CA . ASP A 1 128 ? -15.070 -11.903 59.285 1.00 77.81 128 ASP A CA 1
ATOM 973 C C . ASP A 1 128 ? -16.319 -11.910 60.194 1.00 77.81 128 ASP A C 1
ATOM 975 O O . ASP A 1 128 ? -16.190 -11.958 61.418 1.00 77.81 128 ASP A O 1
ATOM 979 N N . GLU A 1 129 ? -17.533 -11.971 59.630 1.00 73.25 129 GLU A N 1
ATOM 980 C CA . GLU A 1 129 ? -18.770 -12.108 60.424 1.00 73.25 129 GLU A CA 1
ATOM 981 C C . GLU A 1 129 ? -18.848 -13.447 61.179 1.00 73.25 129 GLU A C 1
ATOM 983 O O . GLU A 1 129 ? -19.312 -13.509 62.323 1.00 73.25 129 GLU A O 1
ATOM 988 N N . GLU A 1 130 ? -18.367 -14.533 60.570 1.00 66.56 130 GLU A N 1
ATOM 989 C CA . GLU A 1 130 ? -18.342 -15.854 61.203 1.00 66.56 130 GLU A CA 1
ATOM 990 C C . GLU A 1 130 ? -17.337 -15.889 62.375 1.00 66.56 130 GLU A C 1
ATOM 992 O O . GLU A 1 130 ? -17.639 -16.467 63.426 1.00 66.56 130 GLU A O 1
ATOM 997 N N . ALA A 1 131 ? -16.213 -15.165 62.266 1.00 62.94 131 ALA A N 1
ATOM 998 C CA . ALA A 1 131 ? -15.245 -14.977 63.349 1.00 62.94 131 ALA A CA 1
ATOM 999 C C . ALA A 1 131 ? -15.791 -14.126 64.515 1.00 62.94 131 ALA A C 1
ATOM 1001 O O . ALA A 1 131 ? -15.546 -14.459 65.680 1.00 62.94 131 ALA A O 1
ATOM 1002 N N . GLU A 1 132 ? -16.582 -13.081 64.246 1.00 58.62 132 GLU A N 1
ATOM 1003 C CA . GLU A 1 132 ? -17.212 -12.278 65.308 1.00 58.62 132 GLU A CA 1
ATOM 1004 C C . GLU A 1 132 ? -18.368 -13.014 66.012 1.00 58.62 132 GLU A C 1
ATOM 1006 O O . GLU A 1 132 ? -18.565 -12.860 67.224 1.00 58.62 132 GLU A O 1
ATOM 1011 N N . SER A 1 133 ? -19.093 -13.883 65.297 1.00 56.12 133 SER A N 1
ATOM 1012 C CA . SER A 1 133 ? -20.191 -14.677 65.874 1.00 56.12 133 SER A CA 1
ATOM 1013 C C . SER A 1 133 ? -19.714 -15.753 66.862 1.00 56.12 133 SER A C 1
ATOM 1015 O O . SER A 1 133 ? -20.398 -16.038 67.848 1.00 56.12 133 SER A O 1
ATOM 1017 N N . SER A 1 134 ? -18.505 -16.296 66.673 1.00 51.56 134 SER A N 1
ATOM 1018 C CA . SER A 1 134 ? -17.918 -17.296 67.577 1.00 51.56 134 SER A CA 1
ATOM 1019 C C . SER A 1 134 ? -17.283 -16.687 68.839 1.00 51.56 134 SER A C 1
ATOM 1021 O O . SER A 1 134 ? -16.979 -17.420 69.784 1.00 51.56 134 SER A O 1
ATOM 1023 N N . GLY A 1 135 ? -17.082 -15.366 68.891 1.00 47.81 135 GLY A N 1
ATOM 1024 C CA . GLY A 1 135 ? -16.465 -14.677 70.031 1.00 47.81 135 GLY A CA 1
ATOM 1025 C C . GLY A 1 135 ? -17.416 -14.379 71.197 1.00 47.81 135 GLY A C 1
ATOM 1026 O O . GLY A 1 135 ? -16.961 -14.126 72.313 1.00 47.81 135 GLY A O 1
ATOM 1027 N N . LYS A 1 136 ? -18.740 -14.422 70.979 1.00 45.97 136 LYS A N 1
ATOM 1028 C CA . LYS A 1 136 ? -19.733 -13.920 71.951 1.00 45.97 136 LYS A CA 1
ATOM 1029 C C . LYS A 1 136 ? -20.327 -14.977 72.894 1.00 45.97 136 LYS A C 1
ATOM 1031 O O . LYS A 1 136 ? -21.083 -14.627 73.796 1.00 45.97 136 LYS A O 1
ATOM 1036 N N . THR A 1 137 ? -19.951 -16.249 72.764 1.00 40.44 137 THR A N 1
ATOM 1037 C CA . THR A 1 137 ? -20.561 -17.360 73.527 1.00 40.44 137 THR A CA 1
ATOM 1038 C C . THR A 1 137 ? -19.783 -17.773 74.786 1.00 40.44 137 THR A C 1
ATOM 1040 O O . THR A 1 137 ? -20.029 -18.848 75.325 1.00 40.44 137 THR A O 1
ATOM 1043 N N . LYS A 1 138 ? -18.839 -16.957 75.285 1.00 46.53 138 LYS A N 1
ATOM 1044 C CA . LYS A 1 138 ? -18.014 -17.312 76.463 1.00 46.53 138 LYS A CA 1
ATOM 1045 C C . LYS A 1 138 ? -18.196 -16.432 77.708 1.00 46.53 138 LYS A C 1
ATOM 1047 O O . LYS A 1 138 ? -17.384 -16.532 78.618 1.00 46.53 138 LYS A O 1
ATOM 1052 N N . THR A 1 139 ? -19.234 -15.595 77.789 1.00 41.09 139 THR A N 1
ATOM 1053 C CA . THR A 1 139 ? -19.429 -14.690 78.948 1.00 41.09 139 THR A CA 1
ATOM 1054 C C . THR A 1 139 ? -20.745 -14.849 79.709 1.00 41.09 139 THR A C 1
ATOM 1056 O O . THR A 1 139 ? -20.981 -14.094 80.644 1.00 41.09 139 THR A O 1
ATOM 1059 N N . VAL A 1 140 ? -21.591 -15.837 79.398 1.00 41.84 140 VAL A N 1
ATOM 1060 C CA . VAL A 1 140 ? -22.865 -16.033 80.121 1.00 41.84 140 VAL A CA 1
ATOM 1061 C C . VAL A 1 140 ? -23.057 -17.503 80.496 1.00 41.84 140 VAL A C 1
ATOM 1063 O O . VAL A 1 140 ? -23.935 -18.184 79.981 1.00 41.84 140 VAL A O 1
ATOM 1066 N N . ALA A 1 141 ? -22.190 -18.026 81.362 1.00 45.75 141 ALA A N 1
ATOM 1067 C CA . ALA A 1 141 ? -22.374 -19.347 81.972 1.00 45.75 141 ALA A CA 1
ATOM 1068 C C . ALA A 1 141 ? -21.928 -19.388 83.447 1.00 45.75 141 ALA A C 1
ATOM 1070 O O . ALA A 1 141 ? -21.548 -20.445 83.935 1.00 45.75 141 ALA A O 1
ATOM 1071 N N . GLU A 1 142 ? -21.967 -18.256 84.162 1.00 44.22 142 GLU A N 1
ATOM 1072 C CA . GLU A 1 142 ? -21.585 -18.202 85.586 1.00 44.22 142 GLU A CA 1
ATOM 1073 C C . GLU A 1 142 ? -22.571 -17.398 86.453 1.00 44.22 142 GLU A C 1
ATOM 1075 O O . GLU A 1 142 ? -22.190 -16.817 87.457 1.00 44.22 142 GLU A O 1
ATOM 1080 N N . ASP A 1 143 ? -23.859 -17.340 86.095 1.00 39.56 143 ASP A N 1
ATOM 1081 C CA . ASP A 1 143 ? -24.847 -16.658 86.951 1.00 39.56 143 ASP A CA 1
ATOM 1082 C C . ASP A 1 143 ? -26.258 -17.252 86.797 1.00 39.56 143 ASP A C 1
ATOM 1084 O O . ASP A 1 143 ? -27.189 -16.611 86.318 1.00 39.56 143 ASP A O 1
ATOM 1088 N N . ALA A 1 144 ? -26.423 -18.546 87.108 1.00 39.91 144 ALA A N 1
ATOM 1089 C CA . ALA A 1 144 ? -27.752 -19.175 87.106 1.00 39.91 144 ALA A CA 1
ATOM 1090 C C . ALA A 1 144 ? -27.925 -20.383 88.050 1.00 39.91 144 ALA A C 1
ATOM 1092 O O . ALA A 1 144 ? -28.874 -21.143 87.878 1.00 39.91 144 ALA A O 1
ATOM 1093 N N . GLU A 1 145 ? -27.073 -20.584 89.066 1.00 44.06 145 GLU A N 1
ATOM 1094 C CA . GLU A 1 145 ? -27.196 -21.747 89.972 1.00 44.06 145 GLU A CA 1
ATOM 1095 C C . GLU A 1 145 ? -27.363 -21.375 91.453 1.00 44.06 145 GLU A C 1
ATOM 1097 O O . GLU A 1 145 ? -26.848 -22.043 92.351 1.00 44.06 145 GLU A O 1
ATOM 1102 N N . LYS A 1 146 ? -28.088 -20.288 91.758 1.00 43.38 146 LYS A N 1
ATOM 1103 C CA . LYS A 1 146 ? -28.377 -19.967 93.166 1.00 43.38 146 LYS A CA 1
ATOM 1104 C C . LYS A 1 146 ? -29.657 -19.182 93.444 1.00 43.38 146 LYS A C 1
ATOM 1106 O O . LYS A 1 146 ? -29.626 -18.265 94.252 1.00 43.38 146 LYS A O 1
ATOM 1111 N N . SER A 1 147 ? -30.802 -19.542 92.861 1.00 41.25 147 SER A N 1
ATOM 1112 C CA . SER A 1 147 ? -32.096 -19.163 93.464 1.00 41.25 147 SER A CA 1
ATOM 1113 C C . SER A 1 147 ? -33.287 -19.902 92.847 1.00 41.25 147 SER A C 1
ATOM 1115 O O . SER A 1 147 ? -33.774 -19.490 91.804 1.00 41.25 147 SER A O 1
ATOM 1117 N N . ALA A 1 148 ? -33.759 -20.982 93.488 1.00 43.34 148 ALA A N 1
ATOM 1118 C CA . ALA A 1 148 ? -35.182 -21.374 93.542 1.00 43.34 148 ALA A CA 1
ATOM 1119 C C . ALA A 1 148 ? -35.395 -22.664 94.375 1.00 43.34 148 ALA A C 1
ATOM 1121 O O . ALA A 1 148 ? -35.526 -23.766 93.855 1.00 43.34 148 ALA A O 1
ATOM 1122 N N . THR A 1 149 ? -35.411 -22.498 95.704 1.00 38.69 149 THR A N 1
ATOM 1123 C CA . THR A 1 149 ? -36.467 -22.981 96.630 1.00 38.69 149 THR A CA 1
ATOM 1124 C C . THR A 1 149 ? -37.161 -24.324 96.323 1.00 38.69 149 THR A C 1
ATOM 1126 O O . THR A 1 149 ? -37.980 -24.431 95.420 1.00 38.69 149 THR A O 1
ATOM 1129 N N . LYS A 1 150 ? -36.952 -25.376 97.133 1.00 47.03 150 LYS A N 1
ATOM 1130 C CA . LYS A 1 150 ? -37.791 -25.695 98.320 1.00 47.03 150 LYS A CA 1
ATOM 1131 C C . LYS A 1 150 ? -39.257 -25.227 98.187 1.00 47.03 150 LYS A C 1
ATOM 1133 O O . LYS A 1 150 ? -39.497 -24.037 98.351 1.00 47.03 150 LYS A O 1
ATOM 1138 N N . LYS A 1 151 ? -40.199 -26.185 98.072 1.00 38.62 151 LYS A N 1
ATOM 1139 C CA . LYS A 1 151 ? -41.517 -26.286 98.772 1.00 38.62 151 LYS A CA 1
ATOM 1140 C C . LYS A 1 151 ? -42.657 -26.780 97.853 1.00 38.62 151 LYS A C 1
ATOM 1142 O O . LYS A 1 151 ? -43.266 -25.968 97.176 1.00 38.62 151 LYS A O 1
ATOM 1147 N N . ALA A 1 152 ? -42.947 -28.092 97.901 1.00 40.75 152 ALA A N 1
ATOM 1148 C CA . ALA A 1 152 ? -44.253 -28.771 97.685 1.00 40.75 152 ALA A CA 1
ATOM 1149 C C . ALA A 1 152 ? -44.019 -30.288 97.432 1.00 40.75 152 ALA A C 1
ATOM 1151 O O . ALA A 1 152 ? -43.903 -30.726 96.299 1.00 40.75 152 ALA A O 1
ATOM 1152 N N . SER A 1 153 ? -43.587 -31.067 98.428 1.00 45.62 153 SER A N 1
ATOM 1153 C CA . SER A 1 153 ? -44.406 -31.945 99.296 1.00 45.62 153 SER A CA 1
ATOM 1154 C C . SER A 1 153 ? -45.171 -33.096 98.599 1.00 45.62 153 SER A C 1
ATOM 1156 O O . SER A 1 153 ? -46.277 -32.909 98.117 1.00 45.62 153 SER A O 1
ATOM 1158 N N . THR A 1 154 ? -44.582 -34.301 98.686 1.00 47.16 154 THR A N 1
ATOM 1159 C CA . THR A 1 154 ? -45.173 -35.605 99.100 1.00 47.16 154 THR A CA 1
ATOM 1160 C C . THR A 1 154 ? -46.518 -36.087 98.524 1.00 47.16 154 THR A C 1
ATOM 1162 O O . THR A 1 154 ? -47.544 -35.498 98.856 1.00 47.16 154 THR A O 1
ATOM 1165 N N . ARG A 1 155 ? -46.540 -37.292 97.905 1.00 34.28 155 ARG A N 1
ATOM 1166 C CA . ARG A 1 155 ? -47.239 -38.515 98.410 1.00 34.28 155 ARG A CA 1
ATOM 1167 C C . ARG A 1 155 ? -47.226 -39.701 97.404 1.00 34.28 155 ARG A C 1
ATOM 1169 O O . ARG A 1 155 ? -47.632 -39.526 96.266 1.00 34.28 155 ARG A O 1
ATOM 1176 N N . ALA A 1 156 ? -46.917 -40.896 97.945 1.00 38.22 156 ALA A N 1
ATOM 1177 C CA . ALA A 1 156 ? -47.406 -42.261 97.628 1.00 38.22 156 ALA A CA 1
ATOM 1178 C C . ALA A 1 156 ? -46.642 -43.251 96.697 1.00 38.22 156 ALA A C 1
ATOM 1180 O O . ALA A 1 156 ? -46.624 -43.072 95.489 1.00 38.22 156 ALA A O 1
ATOM 1181 N N . HIS A 1 157 ? -46.275 -44.387 97.336 1.00 38.84 157 HIS A N 1
ATOM 1182 C CA . HIS A 1 157 ? -46.103 -45.791 96.876 1.00 38.84 157 HIS A CA 1
ATOM 1183 C C . HIS A 1 157 ? -44.886 -46.082 95.970 1.00 38.84 157 HIS A C 1
ATOM 1185 O O . HIS A 1 157 ? -44.707 -45.413 94.964 1.00 38.84 157 HIS A O 1
ATOM 1191 N N . SER A 1 158 ? -43.981 -47.023 96.273 1.00 34.38 158 SER A N 1
ATOM 1192 C CA . SER A 1 158 ? -44.058 -48.306 97.002 1.00 34.38 158 SER A CA 1
ATOM 1193 C C . SER A 1 158 ? -42.772 -48.611 97.772 1.00 34.38 158 SER A C 1
ATOM 1195 O O . SER A 1 158 ? -41.725 -48.034 97.408 1.00 34.38 158 SER A O 1
#

InterPro domains:
  IPR008769 Poly granule associated [PF05597] (14-124)
  IPR008769 Poly granule associated [PTHR38664] (16-138)
  IPR008769 Poly granule associated [TIGR01837] (21-124)

Foldseek 3Di:
DPPVVVVVVPPVVVVVVVVVVVVVVVVVVVVVVVVVVVCVVVVVVVVVVVVVVVVVVCVVVVVVVVVVCVVCCVPPVPVVVVVVVVVVVVVCVVCVVVVHDDPVNVVVVVVVVVVVVVVVVVVVVVVVVVVVVVPPPPPPDPPDPDDDDDDDDDDDDD

Organism: Rhodomicrobium vannielii (strain ATCC 17100 / DSM 162 / LMG 4299 / NCIMB 10020 / ATH 3.1.1) (NCBI:txid648757)

Mean predicted aligned error: 20.31 Å

Radius of gyration: 52.2 Å; Cα contacts (8 Å, |Δi|>4): 11; chains: 1; bounding box: 97×59×150 Å

Secondary structure (DSSP, 8-state):
--SHHHHHHHHHHHHHHHHHHHHHHHHHHHHHHHHHHHHHHHHHHHHHHHHHHHHHHHHHHHHHHHHHHHHHHHH-HHHHHHHHHHHHHHHHHHHHTTTPPPHHHHHHHHHHHHHHHHHHHHHHHHHHHHHHHTTSTTSSSSS-SS------------

pLDDT: mean 76.88, std 18.19, range [34.28, 95.81]

Solvent-accessible surface area (backbone atoms only — not comparable to full-atom values): 9374 Å² total; per-residue (Å²): 139,68,69,76,66,55,56,68,56,47,67,62,50,53,52,54,51,54,48,52,52,51,53,50,51,49,48,52,49,52,49,51,52,51,50,51,51,48,47,58,69,50,42,56,60,51,48,52,50,52,49,53,49,49,52,50,51,50,52,52,50,49,50,53,50,52,50,52,51,51,53,46,54,74,75,31,58,81,56,47,58,52,50,49,50,54,48,52,52,50,51,49,53,55,35,50,74,66,76,42,88,51,72,70,58,53,53,53,48,51,53,50,50,54,52,50,50,53,52,50,54,52,51,51,53,51,53,53,52,53,55,57,64,70,67,71,80,81,81,84,86,86,86,86,89,84,85,82,76,92,89,85,82,89,88,86,87,133